Protein AF-A0A820H5B3-F1 (afdb_monomer)

Radius of gyration: 16.12 Å; Cα contacts (8 Å, |Δi|>4): 138; chains: 1; bounding box: 35×37×50 Å

InterPro domains:
  IPR0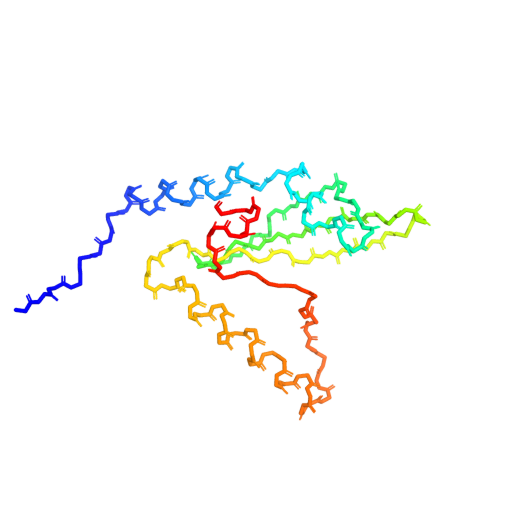11009 Protein kinase-like domain superfamily [SSF56112] (23-109)

pLDDT: mean 85.52, std 11.24, range [44.84, 97.25]

Structure (mmCIF, N/CA/C/O backbone):
data_AF-A0A820H5B3-F1
#
_entry.id   AF-A0A820H5B3-F1
#
loop_
_atom_site.group_PDB
_atom_site.id
_atom_site.type_symbol
_atom_site.label_atom_id
_atom_site.label_alt_id
_atom_site.label_comp_id
_atom_site.label_asym_id
_atom_site.label_entity_id
_atom_site.label_seq_id
_atom_site.pdbx_PDB_ins_code
_atom_site.Cartn_x
_atom_site.Cartn_y
_atom_site.Cartn_z
_atom_site.occupancy
_atom_site.B_iso_or_equiv
_atom_site.auth_seq_id
_atom_site.auth_comp_id
_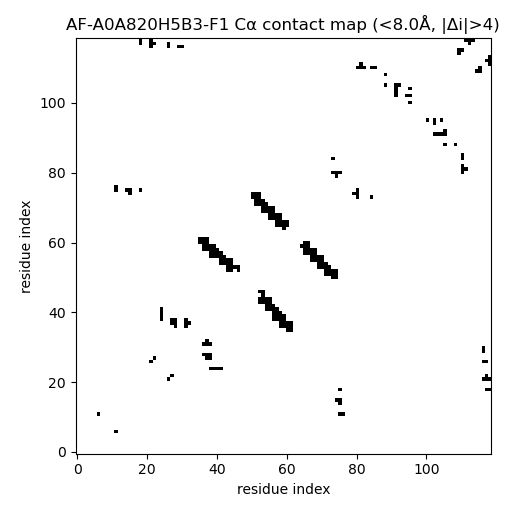atom_site.auth_asym_id
_atom_site.auth_atom_id
_atom_site.pdbx_PDB_model_num
ATOM 1 N N . MET A 1 1 ? 16.279 -9.132 -33.191 1.00 44.84 1 MET A N 1
ATOM 2 C CA . MET A 1 1 ? 16.024 -9.426 -31.763 1.00 44.84 1 MET A CA 1
ATOM 3 C C . MET A 1 1 ? 15.871 -8.104 -31.037 1.00 44.84 1 MET A C 1
ATOM 5 O O . MET A 1 1 ? 16.816 -7.328 -31.048 1.00 44.84 1 MET A O 1
ATOM 9 N N . ASN A 1 2 ? 14.706 -7.823 -30.452 1.00 50.19 2 ASN A N 1
ATOM 10 C CA . ASN A 1 2 ? 14.556 -6.671 -29.562 1.00 50.19 2 ASN A CA 1
ATOM 11 C C . ASN A 1 2 ? 15.118 -7.063 -28.198 1.00 50.19 2 ASN A C 1
ATOM 13 O O . ASN A 1 2 ? 14.480 -7.806 -27.455 1.00 50.19 2 ASN A O 1
ATOM 17 N N . PHE A 1 3 ? 16.331 -6.609 -27.892 1.00 58.94 3 PHE A N 1
ATOM 18 C CA . PHE A 1 3 ? 16.868 -6.757 -26.549 1.00 58.94 3 PHE A CA 1
ATOM 19 C C . PHE A 1 3 ? 16.032 -5.909 -25.588 1.00 58.94 3 PHE A C 1
ATOM 21 O O . PHE A 1 3 ? 15.767 -4.731 -25.825 1.00 58.94 3 PHE A O 1
ATOM 28 N N . ILE A 1 4 ? 15.598 -6.546 -24.505 1.00 63.31 4 ILE A N 1
ATOM 29 C CA . ILE A 1 4 ? 14.963 -5.924 -23.346 1.00 63.31 4 ILE A CA 1
ATOM 30 C C . ILE A 1 4 ? 15.934 -4.864 -22.814 1.00 63.31 4 ILE A C 1
ATOM 32 O O . ILE A 1 4 ? 16.919 -5.171 -22.150 1.00 63.31 4 ILE A O 1
ATOM 36 N N . GLN A 1 5 ? 15.688 -3.599 -23.157 1.00 68.81 5 GLN A N 1
ATOM 37 C CA . GLN A 1 5 ? 16.505 -2.491 -22.675 1.00 68.81 5 GLN A CA 1
ATOM 38 C C . GLN A 1 5 ? 16.202 -2.298 -21.185 1.00 68.81 5 GLN A C 1
ATOM 40 O O . GLN A 1 5 ? 15.056 -2.051 -20.801 1.00 68.81 5 GLN A O 1
ATOM 45 N N . HIS A 1 6 ? 17.189 -2.502 -20.320 1.00 72.38 6 HIS A N 1
ATOM 46 C CA . HIS A 1 6 ? 17.016 -2.263 -18.891 1.00 72.38 6 HIS A CA 1
ATOM 47 C C . HIS A 1 6 ? 17.157 -0.764 -18.604 1.00 72.38 6 HIS A C 1
ATOM 49 O O . HIS A 1 6 ? 18.064 -0.144 -19.159 1.00 72.38 6 HIS A O 1
ATOM 55 N N . PRO A 1 7 ? 16.281 -0.174 -17.766 1.00 74.12 7 PRO A N 1
ATOM 56 C CA . PRO A 1 7 ? 16.437 1.219 -17.371 1.00 74.12 7 PRO A CA 1
ATOM 57 C C . PRO A 1 7 ? 17.769 1.396 -16.642 1.00 74.12 7 PRO A C 1
ATOM 59 O O . PRO A 1 7 ? 18.184 0.530 -15.860 1.00 74.12 7 PRO A O 1
ATOM 62 N N . SER A 1 8 ? 18.429 2.521 -16.884 1.00 82.56 8 SER A N 1
ATOM 63 C CA . SER A 1 8 ? 19.641 2.904 -16.169 1.00 82.56 8 SER A CA 1
ATOM 64 C C . SER A 1 8 ? 19.378 3.012 -14.665 1.00 82.56 8 SER A C 1
ATOM 66 O O . SER A 1 8 ? 18.252 3.226 -14.210 1.00 82.56 8 SER A O 1
ATOM 68 N N . TYR A 1 9 ? 20.436 2.891 -13.862 1.00 80.69 9 TYR A N 1
ATOM 69 C CA . TYR A 1 9 ? 20.327 3.065 -12.412 1.00 80.69 9 TYR A CA 1
ATOM 70 C C . TYR A 1 9 ? 19.761 4.445 -12.033 1.00 80.69 9 TYR A C 1
ATOM 72 O O . TYR A 1 9 ? 18.943 4.549 -11.122 1.00 80.69 9 TYR A O 1
ATOM 80 N N . SER A 1 10 ? 20.149 5.498 -12.757 1.00 83.12 10 SER A N 1
ATOM 81 C CA . SER A 1 10 ? 19.644 6.860 -12.555 1.00 83.12 10 SER A CA 1
ATOM 82 C C . SER A 1 10 ? 18.139 6.971 -12.782 1.00 83.12 10 SER A C 1
ATOM 84 O O . SER A 1 10 ? 17.452 7.548 -11.941 1.00 83.12 10 SER A O 1
ATOM 86 N N . GLU A 1 11 ? 17.621 6.377 -13.860 1.00 81.38 11 GLU A N 1
ATOM 87 C CA . GLU A 1 11 ? 16.180 6.363 -14.152 1.00 81.38 11 GLU A CA 1
ATOM 88 C C . GLU A 1 11 ? 1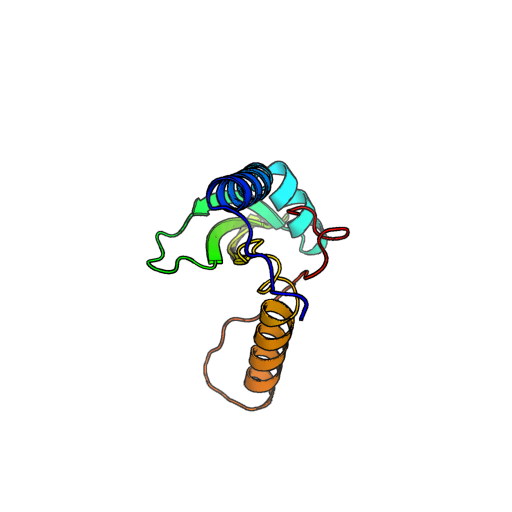5.415 5.610 -13.059 1.00 81.38 11 GLU A C 1
ATOM 90 O O . GLU A 1 11 ? 14.451 6.129 -12.502 1.00 81.38 11 GLU A O 1
ATOM 95 N N . GLN A 1 12 ? 15.914 4.439 -12.644 1.00 80.12 12 GLN A N 1
ATOM 96 C CA . GLN A 1 12 ? 15.302 3.674 -11.553 1.00 80.12 12 GLN A CA 1
ATOM 97 C C . GLN A 1 12 ? 15.263 4.468 -10.238 1.00 80.12 12 GLN A C 1
ATOM 99 O O . GLN A 1 12 ? 14.268 4.429 -9.512 1.00 80.12 12 GLN A O 1
ATOM 104 N N . MET A 1 13 ? 16.332 5.200 -9.911 1.00 83.69 13 MET A N 1
ATOM 105 C CA . MET A 1 13 ? 16.372 6.038 -8.709 1.00 83.69 13 MET A CA 1
ATOM 106 C C . MET A 1 13 ? 15.423 7.233 -8.799 1.00 83.69 13 MET A C 1
ATOM 108 O O . MET A 1 13 ? 14.849 7.623 -7.780 1.00 83.69 13 MET A O 1
ATOM 112 N N . GLN A 1 14 ? 15.246 7.816 -9.984 1.00 85.31 14 GLN A N 1
ATOM 113 C CA . GLN A 1 14 ? 14.297 8.904 -10.203 1.00 85.31 14 GLN A CA 1
ATOM 114 C C . GLN A 1 14 ? 12.854 8.428 -10.011 1.00 85.31 14 GLN A C 1
ATOM 116 O O . GLN A 1 14 ? 12.104 9.075 -9.279 1.00 85.31 14 GLN A O 1
ATOM 121 N N . ASP 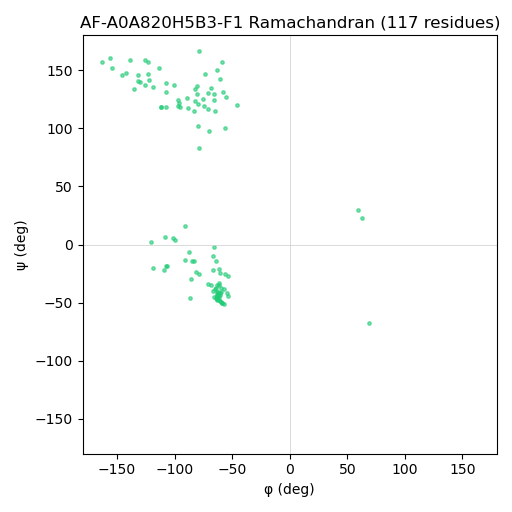A 1 15 ? 12.497 7.269 -10.565 1.00 82.31 15 ASP A N 1
ATOM 122 C CA . ASP A 1 15 ? 11.166 6.678 -10.394 1.00 82.31 15 ASP A CA 1
ATOM 123 C C . ASP A 1 15 ? 10.878 6.355 -8.923 1.00 82.31 15 ASP A C 1
ATOM 125 O O . ASP A 1 15 ? 9.804 6.660 -8.399 1.00 82.31 15 ASP A O 1
ATOM 129 N N . ILE A 1 16 ? 11.863 5.789 -8.217 1.00 84.88 16 ILE A N 1
ATOM 130 C CA . ILE A 1 16 ? 11.753 5.514 -6.781 1.00 84.88 16 ILE A CA 1
ATOM 131 C C . ILE A 1 16 ? 11.544 6.811 -5.996 1.00 84.88 16 ILE A C 1
ATOM 133 O O . ILE A 1 16 ? 10.647 6.873 -5.157 1.00 84.88 16 ILE A O 1
ATOM 137 N N . LYS A 1 17 ? 12.338 7.855 -6.260 1.00 86.88 17 LYS A N 1
ATOM 138 C CA . LYS A 1 17 ? 12.179 9.157 -5.593 1.00 86.88 17 LYS A CA 1
ATOM 139 C C . LYS A 1 17 ? 10.810 9.770 -5.876 1.00 86.88 17 LYS A C 1
ATOM 141 O O . LYS A 1 17 ? 10.191 10.284 -4.949 1.00 86.88 17 LYS A O 1
ATOM 146 N N . SER A 1 18 ? 10.331 9.680 -7.116 1.00 86.25 18 SER A N 1
ATOM 147 C CA . SER A 1 18 ? 9.012 10.179 -7.507 1.00 86.25 18 SER A CA 1
ATOM 148 C C . SER A 1 18 ? 7.905 9.507 -6.694 1.00 86.25 18 SER A C 1
ATOM 150 O O . SER A 1 18 ? 7.118 10.198 -6.050 1.00 86.25 18 SER A O 1
ATOM 152 N N . ILE A 1 19 ? 7.903 8.176 -6.604 1.00 85.75 19 ILE A N 1
ATOM 153 C CA . ILE A 1 19 ? 6.915 7.443 -5.799 1.00 85.75 19 ILE A CA 1
ATOM 154 C C . ILE A 1 19 ? 7.028 7.787 -4.316 1.00 85.75 19 ILE A C 1
ATOM 156 O O . ILE A 1 19 ? 6.026 8.092 -3.675 1.00 85.75 19 ILE A O 1
ATOM 160 N N . LEU A 1 20 ? 8.241 7.775 -3.758 1.00 87.81 20 LEU A N 1
ATOM 161 C CA . LEU A 1 20 ? 8.444 8.075 -2.341 1.00 87.81 20 LEU A CA 1
ATOM 162 C C . LEU A 1 20 ? 8.003 9.501 -1.987 1.00 87.81 20 LEU A C 1
ATOM 164 O O . LEU A 1 20 ? 7.474 9.707 -0.900 1.00 87.81 20 LEU A O 1
ATOM 168 N N . SER A 1 21 ? 8.145 10.460 -2.908 1.00 90.38 21 SER A N 1
ATOM 169 C CA . SER A 1 21 ? 7.666 11.833 -2.705 1.00 90.38 21 SER A CA 1
ATOM 170 C C . SER A 1 21 ? 6.140 11.950 -2.629 1.00 90.38 21 SER A C 1
ATOM 172 O O . SER A 1 21 ? 5.636 12.901 -2.038 1.00 90.38 21 SER A O 1
ATOM 174 N N . LYS A 1 22 ? 5.398 10.975 -3.175 1.00 90.69 22 LYS A N 1
ATOM 175 C CA . LYS A 1 22 ? 3.929 10.920 -3.103 1.00 90.69 22 LYS A CA 1
ATOM 176 C C . LYS A 1 22 ? 3.420 10.305 -1.800 1.00 90.69 22 LYS A C 1
ATOM 178 O O . LYS A 1 22 ? 2.237 10.455 -1.497 1.00 90.69 22 LYS A O 1
ATOM 183 N N . ILE A 1 23 ? 4.282 9.644 -1.021 1.00 92.38 23 ILE A N 1
ATOM 184 C CA . ILE A 1 23 ? 3.935 9.097 0.295 1.00 92.38 23 ILE A CA 1
ATOM 185 C C . ILE A 1 23 ? 3.940 10.239 1.314 1.00 92.38 23 ILE A C 1
ATOM 187 O O . ILE A 1 23 ? 4.931 10.474 2.004 1.00 92.38 23 ILE A O 1
ATOM 191 N N . THR A 1 24 ? 2.826 10.966 1.376 1.00 94.94 24 THR A N 1
ATOM 192 C CA . THR A 1 24 ? 2.578 12.082 2.298 1.00 94.94 24 THR A CA 1
ATOM 193 C C . THR A 1 24 ? 1.321 11.812 3.120 1.00 94.94 24 THR A C 1
ATOM 195 O O . THR A 1 24 ? 0.442 11.075 2.676 1.00 94.94 24 THR A O 1
ATOM 198 N N . ILE A 1 25 ? 1.188 12.438 4.297 1.00 95.38 25 ILE A N 1
ATOM 199 C CA . ILE A 1 25 ? -0.024 12.311 5.132 1.00 95.38 25 ILE A CA 1
ATOM 200 C C . ILE A 1 25 ? -1.286 12.667 4.333 1.00 95.38 25 ILE A C 1
ATOM 202 O O . ILE A 1 25 ? -2.283 11.958 4.415 1.00 95.38 25 ILE A O 1
ATOM 206 N N . GLU A 1 26 ? -1.232 13.719 3.513 1.00 95.00 26 GLU A N 1
ATOM 207 C CA . GLU A 1 26 ? -2.356 14.143 2.673 1.00 95.00 26 GLU A CA 1
ATOM 208 C C . GLU A 1 26 ? -2.813 13.034 1.712 1.00 95.00 26 GLU A C 1
ATOM 210 O O . GLU A 1 26 ? -3.995 12.694 1.662 1.00 95.00 26 GLU A O 1
ATOM 215 N N . ASN A 1 27 ? -1.883 12.426 0.974 1.00 94.44 27 ASN A N 1
ATOM 216 C CA . ASN A 1 27 ? -2.212 11.366 0.021 1.00 94.44 27 ASN A CA 1
ATOM 217 C C . ASN A 1 27 ? -2.619 10.060 0.716 1.00 94.44 27 ASN A C 1
ATOM 219 O O . ASN A 1 27 ? -3.493 9.346 0.224 1.00 94.44 27 ASN A O 1
AT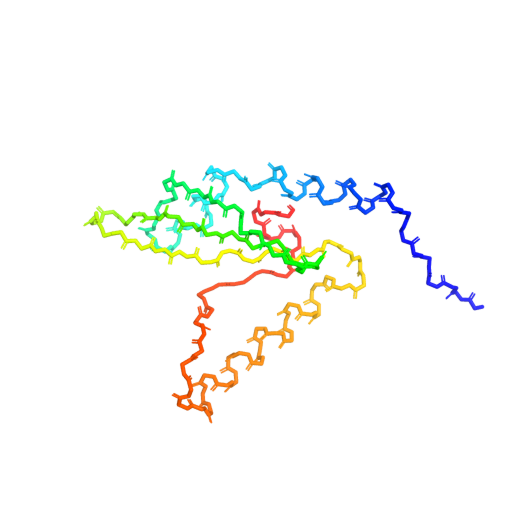OM 223 N N . LEU A 1 28 ? -2.031 9.759 1.877 1.00 95.12 28 LEU A N 1
ATOM 224 C CA . LEU A 1 28 ? -2.438 8.625 2.708 1.00 95.12 28 LEU A CA 1
ATOM 225 C C . LEU A 1 28 ? -3.862 8.809 3.250 1.00 95.12 28 LEU A C 1
ATOM 227 O O . LEU A 1 28 ? -4.634 7.856 3.250 1.00 95.12 28 LEU A O 1
ATOM 231 N N . ASN A 1 29 ? -4.249 10.028 3.632 1.00 94.44 29 ASN A N 1
ATOM 232 C CA . ASN A 1 29 ? -5.621 10.332 4.043 1.00 94.44 29 ASN A CA 1
ATOM 233 C C . ASN A 1 29 ? -6.621 10.119 2.904 1.00 94.44 29 ASN A C 1
ATOM 235 O O . ASN A 1 29 ? -7.646 9.483 3.126 1.00 94.44 29 ASN A O 1
ATOM 239 N N . LYS A 1 30 ? -6.301 10.546 1.675 1.00 92.88 30 LYS A N 1
ATOM 240 C CA . LYS A 1 30 ? -7.147 10.272 0.496 1.00 92.88 30 LYS A CA 1
ATOM 241 C C . LYS A 1 30 ? -7.330 8.769 0.252 1.00 92.88 30 LYS A C 1
ATOM 243 O O . LYS A 1 30 ? -8.409 8.325 -0.121 1.00 92.88 30 LYS A O 1
ATOM 248 N N . LEU A 1 31 ? -6.290 7.960 0.477 1.00 90.75 31 LEU A N 1
ATOM 249 C CA . LEU A 1 31 ? -6.399 6.500 0.364 1.00 90.75 31 LEU A CA 1
ATOM 250 C C . LEU A 1 31 ? -7.306 5.881 1.433 1.00 90.75 31 LEU A C 1
ATOM 252 O O . LEU A 1 31 ? -8.035 4.931 1.128 1.00 90.75 31 LEU A O 1
ATOM 256 N N . LEU A 1 32 ? -7.215 6.393 2.663 1.00 92.44 32 LEU A N 1
ATOM 257 C CA . LEU A 1 32 ? -7.897 5.875 3.850 1.00 92.44 32 LEU A CA 1
ATOM 258 C C . LEU A 1 32 ? -9.330 6.394 4.016 1.00 92.44 32 LEU A C 1
ATOM 260 O O . LEU A 1 32 ? -10.096 5.802 4.775 1.00 92.44 32 LEU A O 1
ATOM 264 N N . GLU A 1 33 ? -9.711 7.442 3.284 1.00 90.69 33 GLU A N 1
ATOM 265 C CA . GLU A 1 33 ? -11.021 8.094 3.378 1.00 90.69 33 GLU A CA 1
ATOM 266 C C . GLU A 1 33 ? -12.182 7.104 3.220 1.00 90.69 33 GLU A C 1
ATOM 268 O O . GLU A 1 33 ? -13.100 7.086 4.037 1.00 90.69 33 GLU A O 1
ATOM 273 N N . ARG A 1 34 ? -12.096 6.200 2.238 1.00 89.56 34 ARG A N 1
ATOM 274 C CA . ARG A 1 34 ? -13.113 5.160 1.988 1.00 89.56 34 ARG A CA 1
ATOM 275 C C . ARG A 1 34 ? -13.236 4.103 3.093 1.00 89.56 34 ARG A C 1
ATOM 277 O O . ARG A 1 34 ? -14.138 3.275 3.036 1.00 89.56 34 ARG A O 1
ATOM 284 N N . PHE A 1 35 ? -12.305 4.090 4.044 1.00 90.88 35 PHE A N 1
ATOM 285 C CA . PHE A 1 35 ? -12.297 3.191 5.196 1.00 90.88 35 PHE A CA 1
ATOM 286 C C . PHE A 1 35 ? -12.624 3.927 6.503 1.00 90.88 35 PHE A C 1
ATOM 288 O O . PHE A 1 35 ? -12.527 3.321 7.564 1.00 90.88 35 PHE A O 1
ATOM 295 N N . ASP A 1 36 ? -12.994 5.213 6.442 1.00 93.44 36 ASP A N 1
ATOM 296 C CA . ASP A 1 36 ? -13.271 6.067 7.606 1.00 93.44 36 ASP A CA 1
ATOM 297 C C . ASP A 1 36 ? -12.087 6.216 8.584 1.00 93.44 36 ASP A C 1
ATOM 299 O O . ASP A 1 36 ? -12.277 6.458 9.781 1.00 93.44 36 ASP A O 1
ATOM 303 N N . PHE A 1 37 ? -10.858 6.131 8.064 1.00 95.06 37 PHE A N 1
ATOM 304 C CA . PHE A 1 37 ? -9.624 6.346 8.821 1.00 95.06 37 PHE A CA 1
ATOM 305 C C . PHE A 1 37 ? -8.871 7.591 8.356 1.00 95.06 37 PHE A C 1
ATOM 307 O O . PHE A 1 37 ? -8.898 7.973 7.188 1.00 95.06 37 PHE A O 1
ATOM 314 N N . GLN A 1 38 ? -8.131 8.184 9.288 1.00 95.81 38 GLN A N 1
ATOM 315 C CA . GLN A 1 38 ? -7.147 9.226 9.027 1.00 95.81 38 GLN A CA 1
ATOM 316 C C . GLN A 1 38 ? -5.764 8.747 9.472 1.00 95.81 38 GLN A C 1
ATOM 318 O O . GLN A 1 38 ? -5.604 8.175 10.549 1.00 95.81 38 GLN A O 1
ATOM 323 N N . CYS A 1 39 ? -4.756 8.982 8.640 1.00 96.69 39 CYS A N 1
ATOM 324 C CA . CYS A 1 39 ? -3.352 8.771 8.950 1.00 96.69 39 CYS A CA 1
ATOM 325 C C . CYS A 1 39 ? -2.847 9.877 9.883 1.00 96.69 39 CYS A C 1
ATOM 327 O O . CYS A 1 39 ? -2.810 11.049 9.512 1.00 96.69 39 CYS A O 1
ATOM 329 N N . ILE A 1 40 ? -2.394 9.485 11.073 1.00 96.75 40 ILE A N 1
ATOM 330 C CA . ILE A 1 40 ? -1.760 10.382 12.047 1.00 96.75 40 ILE A CA 1
ATOM 331 C C . ILE A 1 40 ? -0.263 10.482 11.759 1.00 96.75 40 ILE A C 1
ATOM 333 O O . ILE A 1 40 ? 0.321 11.561 11.763 1.00 96.75 40 ILE A O 1
ATOM 337 N N . SER A 1 41 ? 0.377 9.336 11.529 1.00 97.06 41 SER A N 1
ATOM 338 C CA . SER A 1 41 ? 1.808 9.252 11.248 1.00 97.06 41 SER A CA 1
ATOM 339 C C . SER A 1 41 ? 2.125 7.984 10.469 1.00 97.06 41 SER A C 1
ATOM 341 O O . SER A 1 41 ? 1.343 7.032 10.461 1.00 97.06 41 SER A O 1
ATOM 343 N N . TYR A 1 42 ? 3.279 7.973 9.813 1.00 97.06 42 TYR A N 1
ATOM 344 C CA . TYR A 1 42 ? 3.773 6.804 9.107 1.00 97.06 42 TYR A CA 1
ATOM 345 C C . TYR A 1 42 ? 5.282 6.695 9.258 1.00 97.06 42 TYR A C 1
ATOM 347 O O . TYR A 1 42 ? 5.994 7.698 9.325 1.00 97.06 42 TYR A O 1
ATOM 355 N N . GLU A 1 43 ? 5.768 5.464 9.283 1.00 96.06 43 GLU A N 1
ATOM 356 C CA . GLU A 1 43 ? 7.192 5.165 9.322 1.00 96.06 43 GLU A CA 1
ATOM 357 C C . GLU A 1 43 ? 7.532 4.140 8.252 1.00 96.06 43 GLU A C 1
ATOM 359 O O . GLU A 1 43 ? 6.790 3.186 8.011 1.00 96.06 43 GLU A O 1
ATOM 364 N N . ARG A 1 44 ? 8.671 4.332 7.588 1.00 92.88 44 ARG A N 1
ATOM 365 C CA . ARG A 1 44 ? 9.193 3.324 6.672 1.00 92.88 44 ARG A CA 1
ATOM 366 C C . ARG A 1 44 ? 9.879 2.238 7.487 1.00 92.88 44 ARG A C 1
ATOM 368 O O . ARG A 1 44 ? 10.869 2.510 8.163 1.00 92.88 44 ARG A O 1
ATOM 375 N N . LEU A 1 45 ? 9.409 1.005 7.353 1.00 91.12 45 LEU A N 1
ATOM 376 C CA . LEU A 1 45 ? 10.054 -0.138 7.979 1.00 91.12 45 LEU A CA 1
ATOM 377 C C . LEU A 1 45 ? 11.380 -0.418 7.266 1.00 91.12 45 LEU A C 1
ATOM 379 O O . LEU A 1 45 ? 11.445 -0.490 6.032 1.00 91.12 45 LEU A O 1
ATOM 383 N N . GLN A 1 46 ? 12.457 -0.562 8.040 1.00 77.38 46 GLN A N 1
ATOM 384 C CA . GLN A 1 46 ? 13.750 -0.968 7.502 1.00 77.38 46 GLN A CA 1
ATOM 385 C C . GLN A 1 46 ? 13.674 -2.433 7.080 1.00 77.38 46 GLN A C 1
ATOM 387 O O . GLN A 1 46 ? 13.809 -3.349 7.885 1.00 77.38 46 GLN A O 1
ATOM 392 N N . THR A 1 47 ? 13.444 -2.659 5.791 1.00 69.38 47 THR A N 1
ATOM 393 C CA . THR A 1 47 ? 13.485 -3.997 5.209 1.00 69.38 47 THR A CA 1
ATOM 394 C C . THR A 1 47 ? 14.812 -4.210 4.494 1.00 69.38 47 THR A C 1
ATOM 396 O O . THR A 1 47 ? 15.236 -3.363 3.710 1.00 69.38 47 THR A O 1
ATOM 399 N N . SER A 1 48 ? 15.416 -5.388 4.656 1.00 67.31 48 SER A N 1
ATOM 400 C CA . SER A 1 48 ? 16.504 -5.856 3.779 1.00 67.31 48 SER A CA 1
ATOM 401 C C . SER A 1 48 ? 16.043 -6.057 2.323 1.00 67.31 48 SER A C 1
ATOM 403 O O . SER A 1 48 ? 16.858 -6.167 1.405 1.00 67.31 48 SER A O 1
ATOM 405 N N . GLY A 1 49 ? 14.725 -6.072 2.093 1.00 63.41 49 GLY A N 1
ATOM 406 C CA . GLY A 1 49 ? 14.110 -6.139 0.775 1.00 63.41 49 GLY A CA 1
ATOM 407 C C . GLY A 1 49 ? 14.374 -4.888 -0.067 1.00 63.41 49 GLY A C 1
ATOM 408 O O . GLY A 1 49 ? 14.022 -3.776 0.313 1.00 63.41 49 GLY A O 1
ATOM 409 N N . ARG A 1 50 ? 14.937 -5.084 -1.265 1.00 65.94 50 ARG A N 1
ATOM 410 C CA . ARG A 1 50 ? 15.213 -4.012 -2.246 1.00 65.94 50 ARG A CA 1
ATOM 411 C C . ARG A 1 50 ? 14.039 -3.699 -3.183 1.00 65.94 50 ARG A C 1
ATOM 413 O O . ARG A 1 50 ? 14.127 -2.786 -3.999 1.00 65.94 50 ARG A O 1
ATOM 420 N N . ILE A 1 51 ? 12.967 -4.495 -3.117 1.00 72.50 51 ILE A N 1
ATOM 421 C CA . ILE A 1 51 ? 11.929 -4.525 -4.161 1.00 72.50 51 ILE A CA 1
ATOM 422 C C . ILE A 1 51 ? 10.602 -3.906 -3.715 1.00 72.50 51 ILE A C 1
ATOM 424 O O . ILE A 1 51 ? 9.812 -3.500 -4.557 1.00 72.50 51 ILE A O 1
ATOM 428 N N . ASN A 1 52 ? 10.336 -3.815 -2.416 1.00 83.81 52 ASN A N 1
ATOM 429 C CA . ASN A 1 52 ? 9.120 -3.189 -1.912 1.00 83.81 52 ASN A CA 1
ATOM 430 C C . ASN A 1 52 ? 9.483 -2.209 -0.804 1.00 83.81 52 ASN A C 1
ATOM 432 O O . ASN A 1 52 ? 10.346 -2.498 0.023 1.00 83.81 52 ASN A O 1
ATOM 436 N N . PHE A 1 53 ? 8.802 -1.075 -0.787 1.00 87.44 53 PHE A N 1
ATOM 437 C CA . PHE A 1 53 ? 8.849 -0.114 0.299 1.00 87.44 53 PHE A CA 1
ATOM 438 C C . PHE A 1 53 ? 7.674 -0.406 1.222 1.00 87.44 53 PHE A C 1
ATOM 440 O O . PHE A 1 53 ? 6.524 -0.378 0.784 1.00 87.44 53 PHE A O 1
ATOM 447 N N . ILE A 1 54 ? 7.972 -0.748 2.472 1.00 92.00 54 ILE A N 1
ATOM 448 C CA . ILE A 1 54 ? 6.963 -1.095 3.469 1.00 92.00 54 ILE A CA 1
ATOM 449 C C . ILE A 1 54 ? 6.872 0.042 4.476 1.00 92.00 54 ILE A C 1
ATOM 451 O O . ILE A 1 54 ? 7.896 0.501 4.985 1.00 92.00 54 ILE A O 1
ATOM 455 N N . PHE A 1 55 ? 5.653 0.478 4.757 1.00 94.75 55 PHE A N 1
ATOM 456 C CA . PHE A 1 55 ? 5.360 1.521 5.723 1.00 94.75 55 PHE A CA 1
ATOM 457 C C . PHE A 1 55 ? 4.351 1.010 6.746 1.00 94.75 55 PHE A C 1
ATOM 459 O O . PHE A 1 55 ? 3.372 0.362 6.370 1.00 94.75 55 PHE A O 1
ATOM 466 N N . ASN A 1 56 ? 4.586 1.324 8.017 1.00 96.62 56 ASN A N 1
ATOM 467 C CA . ASN A 1 56 ? 3.564 1.225 9.049 1.00 96.62 56 ASN A CA 1
ATOM 468 C C . ASN A 1 56 ? 2.815 2.558 9.113 1.00 96.62 56 ASN A C 1
ATOM 470 O O . ASN A 1 56 ? 3.447 3.612 9.220 1.00 96.62 56 ASN A O 1
ATOM 474 N N . LEU A 1 57 ? 1.491 2.514 9.004 1.00 97.25 57 LEU A N 1
ATOM 475 C CA . LEU A 1 57 ? 0.607 3.669 9.093 1.00 97.25 57 LEU A CA 1
ATOM 476 C C . LEU A 1 57 ? -0.130 3.615 10.428 1.00 97.25 57 LEU A C 1
ATOM 478 O O . LEU A 1 57 ? -0.927 2.706 10.656 1.00 97.25 57 LEU A O 1
ATOM 482 N N . LYS A 1 58 ? 0.075 4.618 11.280 1.00 97.25 58 LYS A N 1
ATOM 483 C CA . LYS A 1 58 ? -0.712 4.798 12.503 1.00 97.25 58 LYS A CA 1
ATOM 484 C C . LYS A 1 58 ? -1.933 5.631 12.171 1.00 97.25 58 LYS A C 1
ATOM 486 O O . LYS A 1 58 ? -1.803 6.784 11.747 1.00 97.25 58 LYS A O 1
ATOM 491 N N . THR A 1 59 ? -3.111 5.049 12.353 1.00 96.88 59 THR A N 1
ATOM 492 C CA . THR A 1 59 ? -4.376 5.656 11.937 1.00 96.88 59 THR A CA 1
ATOM 493 C C . THR A 1 59 ? -5.380 5.741 13.074 1.00 96.88 59 THR A C 1
ATOM 495 O O . THR A 1 59 ? -5.288 5.022 14.072 1.00 96.88 59 THR A O 1
ATOM 498 N N . GLN A 1 60 ? -6.344 6.639 12.912 1.00 96.38 60 GLN A N 1
ATOM 499 C CA . GLN A 1 60 ? -7.453 6.831 13.832 1.00 96.38 60 GLN A CA 1
ATOM 500 C C . GLN A 1 60 ? -8.751 6.958 13.042 1.00 96.38 60 GLN A C 1
ATOM 502 O O . GLN A 1 60 ? -8.802 7.659 12.031 1.00 96.38 60 GLN A O 1
ATOM 507 N N . SER A 1 61 ? -9.790 6.252 13.483 1.00 94.38 61 SER A N 1
ATOM 508 C CA . SER A 1 61 ? -11.129 6.388 12.913 1.00 94.38 61 SER A CA 1
ATOM 509 C C . SER A 1 61 ? -11.840 7.634 13.446 1.00 94.38 61 SER A C 1
ATOM 511 O O . SER A 1 61 ? -11.468 8.196 14.478 1.00 94.38 61 SER A O 1
ATOM 513 N N . LYS A 1 62 ? -12.950 8.015 12.805 1.00 84.38 62 LYS A N 1
ATOM 514 C CA . LYS A 1 62 ? -13.847 9.080 13.302 1.00 84.38 62 LYS A CA 1
ATOM 515 C C . LYS A 1 62 ? -14.376 8.829 14.724 1.00 84.38 62 LYS A C 1
ATOM 517 O O . LYS A 1 62 ? -14.704 9.778 15.426 1.00 84.38 62 LYS A O 1
ATOM 522 N N . THR A 1 63 ? -14.447 7.569 15.157 1.00 87.75 63 THR A N 1
ATOM 523 C CA . THR A 1 63 ? -14.872 7.158 16.509 1.00 87.75 63 THR A CA 1
ATOM 524 C C . THR A 1 63 ? -13.706 7.049 17.496 1.00 87.75 63 THR A C 1
ATOM 526 O O . THR A 1 63 ? -13.843 6.419 18.542 1.00 87.75 63 THR A O 1
ATOM 529 N N . SER A 1 64 ? -12.549 7.630 17.167 1.00 82.56 64 SER A N 1
ATOM 530 C CA . SER A 1 64 ? -11.326 7.616 17.981 1.00 82.56 64 SER A CA 1
ATOM 531 C C . SER A 1 64 ? -10.725 6.228 18.218 1.00 82.56 64 SER A C 1
ATOM 533 O O . SER A 1 64 ? -9.967 6.035 19.168 1.00 82.56 64 SER A O 1
ATOM 535 N N . THR A 1 65 ? -11.017 5.255 17.355 1.00 88.81 65 THR A N 1
ATOM 536 C CA . THR A 1 65 ? -10.379 3.937 17.417 1.00 88.81 65 THR A CA 1
ATOM 537 C C . THR A 1 65 ? -9.020 3.999 16.733 1.00 88.81 65 THR A C 1
ATOM 539 O O . THR A 1 65 ? -8.934 4.364 15.562 1.00 88.81 65 THR A O 1
ATOM 542 N N . TYR A 1 66 ? -7.962 3.628 17.454 1.00 93.06 66 TYR A N 1
ATOM 543 C CA . TYR A 1 66 ? -6.619 3.527 16.890 1.00 93.06 66 TYR A CA 1
ATOM 544 C C . TYR A 1 66 ? -6.444 2.192 16.171 1.00 93.06 66 TYR A C 1
ATOM 546 O O . TYR A 1 66 ? -6.825 1.137 16.679 1.00 93.06 66 TYR A O 1
ATOM 554 N N . THR A 1 67 ? -5.886 2.231 14.968 1.00 94.50 67 THR A N 1
ATOM 555 C CA . THR A 1 67 ? -5.598 1.041 14.159 1.00 94.50 67 THR A CA 1
ATOM 556 C C . THR A 1 67 ? -4.325 1.274 13.360 1.00 94.50 67 THR A C 1
ATOM 558 O O . THR A 1 67 ? -4.040 2.395 12.935 1.00 94.50 67 THR A O 1
ATOM 561 N N . GLU A 1 68 ? -3.552 0.214 13.155 1.00 95.12 68 GLU A N 1
ATOM 562 C CA . GLU A 1 68 ? -2.353 0.252 12.325 1.00 95.12 68 GLU A CA 1
ATOM 563 C C . GLU A 1 68 ? -2.592 -0.488 11.009 1.00 95.12 68 GLU A C 1
ATOM 565 O O . GLU A 1 68 ? -3.211 -1.555 10.981 1.00 95.12 68 GLU A O 1
ATOM 570 N N . PHE A 1 69 ? -2.094 0.083 9.914 1.00 95.75 69 PHE A N 1
ATOM 571 C CA . PHE A 1 69 ? -2.138 -0.531 8.591 1.00 95.75 69 PHE A CA 1
ATOM 572 C C . PHE A 1 69 ? -0.737 -0.656 8.012 1.00 95.75 69 PHE A C 1
ATOM 574 O O . PHE A 1 69 ? 0.113 0.213 8.194 1.00 95.75 69 PHE A O 1
ATOM 581 N N . ILE A 1 70 ? -0.520 -1.713 7.232 1.00 95.25 70 ILE A N 1
ATOM 582 C CA . ILE A 1 70 ? 0.701 -1.866 6.448 1.00 95.25 70 ILE A CA 1
ATOM 583 C C . ILE A 1 70 ? 0.440 -1.387 5.027 1.00 95.25 70 ILE A C 1
ATOM 585 O O . ILE A 1 70 ? -0.371 -1.965 4.302 1.00 95.25 70 ILE A O 1
ATOM 589 N N . LEU A 1 71 ? 1.178 -0.362 4.610 1.00 94.00 71 LEU A N 1
ATOM 590 C CA . LEU A 1 71 ? 1.242 0.054 3.218 1.00 94.00 71 LEU A CA 1
ATOM 591 C C . LEU A 1 71 ? 2.472 -0.567 2.564 1.00 94.00 71 LEU A C 1
ATOM 593 O O . LEU A 1 71 ? 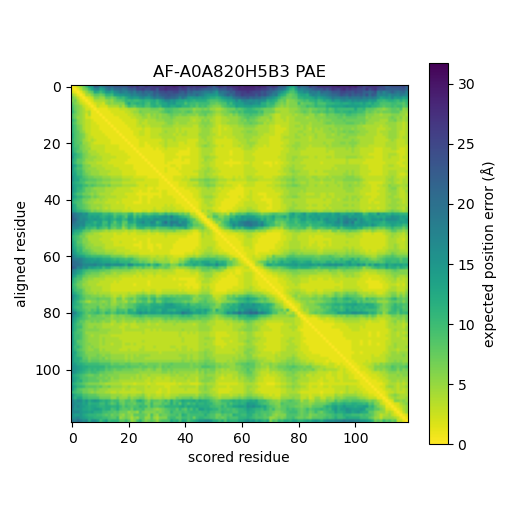3.611 -0.330 2.968 1.00 94.00 71 LEU A O 1
ATOM 597 N N . LYS A 1 72 ? 2.235 -1.331 1.502 1.00 91.88 72 LYS A N 1
ATOM 598 C CA . LYS A 1 72 ? 3.280 -1.906 0.663 1.00 91.88 72 LYS A CA 1
ATOM 599 C C . LYS A 1 72 ? 3.257 -1.250 -0.710 1.00 91.88 72 LYS A C 1
ATOM 601 O O . LYS A 1 72 ? 2.288 -1.383 -1.448 1.00 91.88 72 LYS A O 1
ATOM 606 N N . VAL A 1 73 ? 4.358 -0.595 -1.064 1.00 88.38 73 VAL A N 1
ATOM 607 C CA . VAL A 1 73 ? 4.546 0.051 -2.365 1.00 88.38 73 VAL A CA 1
ATOM 608 C C . VAL A 1 73 ? 5.612 -0.707 -3.143 1.00 88.38 73 VAL A C 1
ATOM 610 O O . VAL A 1 73 ? 6.756 -0.829 -2.701 1.00 88.38 73 VAL A O 1
ATOM 613 N N . SER A 1 74 ? 5.239 -1.255 -4.294 1.00 84.38 74 SER A N 1
ATOM 614 C CA . SER A 1 74 ? 6.170 -2.001 -5.140 1.00 84.38 74 SER A CA 1
ATOM 615 C C . SER A 1 74 ? 7.147 -1.077 -5.862 1.00 84.38 74 SER A C 1
ATOM 617 O O . SER A 1 74 ? 6.808 0.046 -6.233 1.00 84.38 74 SER A O 1
ATOM 619 N N . ASN A 1 75 ? 8.371 -1.561 -6.079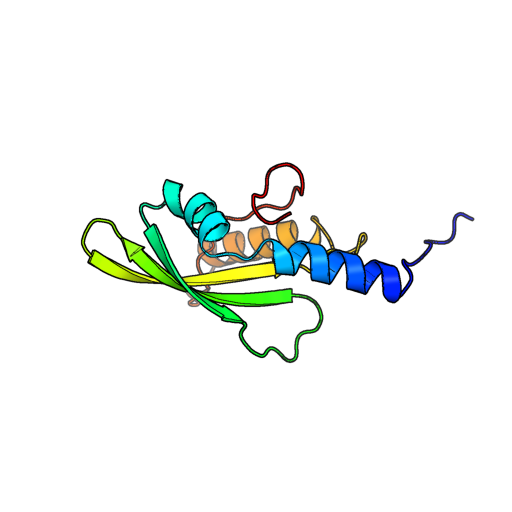 1.00 78.75 75 ASN A N 1
ATOM 620 C CA . ASN A 1 75 ? 9.365 -0.863 -6.886 1.00 78.75 75 ASN A CA 1
ATOM 621 C C . ASN A 1 75 ? 8.804 -0.627 -8.310 1.00 78.75 75 ASN A C 1
ATOM 623 O O . ASN A 1 75 ? 8.297 -1.576 -8.915 1.00 78.75 75 ASN A O 1
ATOM 627 N N . PRO A 1 76 ? 8.905 0.605 -8.850 1.00 73.31 76 PRO A N 1
ATOM 628 C CA . PRO A 1 76 ? 8.351 0.981 -10.155 1.00 73.31 76 PRO A CA 1
ATOM 629 C C . PRO A 1 76 ? 8.983 0.284 -11.360 1.00 73.31 76 PRO A C 1
ATOM 631 O O . PRO A 1 76 ? 8.546 0.525 -12.483 1.00 73.31 76 PRO A O 1
ATOM 634 N N . HIS A 1 77 ? 9.998 -0.560 -11.159 1.00 74.94 77 HIS A N 1
ATOM 635 C CA . HIS A 1 77 ? 10.703 -1.251 -12.228 1.00 74.94 77 HIS A CA 1
ATOM 636 C C . HIS A 1 77 ? 9.733 -1.870 -13.250 1.00 74.94 77 HIS A C 1
ATOM 638 O O . HIS A 1 77 ? 8.916 -2.733 -12.919 1.00 74.94 77 HIS A O 1
ATOM 644 N N . ARG A 1 78 ? 9.855 -1.439 -14.514 1.00 69.19 78 ARG A N 1
ATOM 645 C CA . ARG A 1 78 ? 8.865 -1.660 -15.588 1.00 69.19 78 ARG A CA 1
ATOM 646 C C . ARG A 1 78 ? 8.455 -3.115 -15.822 1.00 69.19 78 ARG A C 1
ATOM 648 O O . ARG A 1 78 ? 7.355 -3.377 -16.282 1.00 69.19 78 ARG A O 1
ATOM 655 N N . TYR A 1 79 ? 9.339 -4.057 -15.505 1.00 66.38 79 TYR A N 1
ATOM 656 C CA . TYR A 1 79 ? 9.101 -5.493 -15.685 1.00 66.38 79 TYR A CA 1
ATOM 657 C C . TYR A 1 79 ? 8.487 -6.176 -14.461 1.00 66.38 79 TYR A C 1
ATOM 659 O O . TYR A 1 79 ? 8.078 -7.330 -14.535 1.00 66.38 79 TYR A O 1
ATOM 667 N N . TRP A 1 80 ? 8.494 -5.504 -13.313 1.00 65.62 80 TRP A N 1
ATOM 668 C CA . TRP A 1 80 ? 7.996 -6.038 -12.044 1.00 65.62 80 TRP A CA 1
ATOM 669 C C . TRP A 1 80 ? 6.674 -5.411 -11.625 1.00 65.62 80 TRP A C 1
ATOM 671 O O . TRP A 1 80 ? 5.973 -5.980 -10.786 1.00 65.62 80 TRP A O 1
ATOM 681 N N . LYS A 1 81 ? 6.343 -4.252 -12.197 1.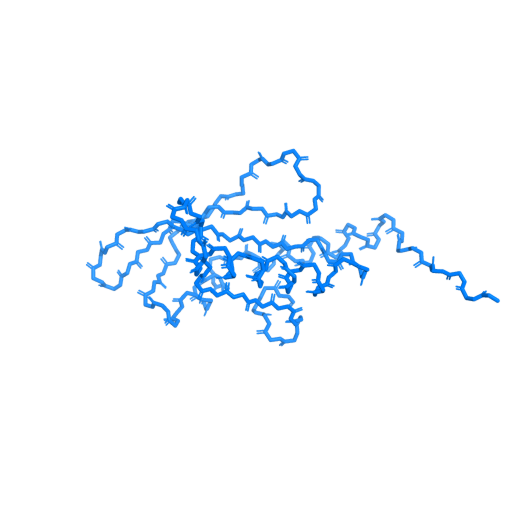00 67.38 81 LYS A N 1
ATOM 682 C CA . LYS A 1 81 ? 5.102 -3.544 -11.924 1.00 67.38 81 LYS A CA 1
ATOM 683 C C . LYS A 1 81 ? 3.895 -4.381 -12.374 1.00 67.38 81 LYS A C 1
ATOM 685 O O . LYS A 1 81 ? 3.969 -5.166 -13.316 1.00 67.38 81 LYS A O 1
ATOM 690 N N . GLU A 1 82 ? 2.779 -4.203 -11.678 1.00 76.06 82 GLU A N 1
ATOM 691 C CA . GLU A 1 82 ? 1.456 -4.771 -11.974 1.00 76.06 82 GLU A CA 1
ATOM 692 C C . GLU A 1 82 ? 1.315 -6.288 -11.796 1.00 76.06 82 GLU A C 1
ATOM 694 O O . GLU A 1 82 ? 0.595 -6.721 -10.897 1.00 76.06 82 GLU A O 1
ATOM 699 N N . LEU A 1 83 ? 1.980 -7.110 -12.617 1.00 79.88 83 LEU A N 1
ATOM 700 C CA . LEU A 1 83 ? 1.772 -8.567 -12.626 1.00 79.88 83 LEU A CA 1
ATOM 701 C C . LEU A 1 83 ? 2.161 -9.207 -11.296 1.00 79.88 83 LEU A C 1
ATOM 703 O O . LEU A 1 83 ? 1.441 -10.058 -10.779 1.00 79.88 83 LEU A O 1
ATOM 707 N N . ARG A 1 84 ? 3.274 -8.763 -10.705 1.00 83.38 84 ARG A N 1
ATOM 708 C CA . ARG A 1 84 ? 3.721 -9.279 -9.410 1.00 83.38 84 ARG A CA 1
ATOM 709 C C . ARG A 1 84 ? 2.723 -8.948 -8.305 1.00 83.38 84 ARG A C 1
ATOM 711 O O . ARG A 1 84 ? 2.381 -9.829 -7.525 1.00 83.38 84 ARG A O 1
ATOM 718 N N . THR A 1 85 ? 2.257 -7.701 -8.256 1.00 86.50 85 THR A N 1
ATOM 719 C CA . THR A 1 85 ? 1.280 -7.249 -7.260 1.00 86.50 85 THR A CA 1
ATOM 720 C C . THR A 1 85 ? -0.044 -7.994 -7.425 1.00 86.50 85 THR A C 1
ATOM 722 O O . THR A 1 85 ? -0.566 -8.495 -6.435 1.00 86.50 85 THR A O 1
ATOM 725 N N . LYS A 1 86 ? -0.546 -8.156 -8.660 1.00 89.06 86 LYS A N 1
ATOM 726 C CA . LYS A 1 86 ? -1.756 -8.953 -8.943 1.00 89.06 86 LYS A CA 1
ATOM 727 C C . LYS A 1 86 ? -1.610 -10.395 -8.457 1.00 89.06 86 LYS A C 1
ATOM 729 O O . LYS A 1 86 ? -2.455 -10.873 -7.707 1.00 89.06 86 LYS A O 1
ATOM 734 N N . ASN A 1 87 ? -0.522 -11.063 -8.841 1.00 89.69 87 ASN A N 1
ATOM 735 C CA . ASN A 1 87 ? -0.283 -12.457 -8.469 1.00 89.69 87 ASN A CA 1
ATOM 736 C C . ASN A 1 87 ? -0.169 -12.630 -6.951 1.00 89.69 87 ASN A C 1
ATOM 738 O O . ASN A 1 87 ? -0.718 -13.580 -6.397 1.00 89.69 87 ASN A O 1
ATOM 742 N N . GLU A 1 88 ? 0.516 -11.708 -6.271 1.00 90.81 88 GLU A N 1
ATOM 743 C CA . GLU A 1 88 ? 0.645 -11.734 -4.815 1.00 90.81 88 GLU A CA 1
ATOM 744 C C . GLU A 1 88 ? -0.715 -11.580 -4.121 1.00 90.81 88 GLU A C 1
ATOM 746 O O . GLU A 1 88 ? -1.049 -12.380 -3.248 1.00 90.81 88 GLU A O 1
ATO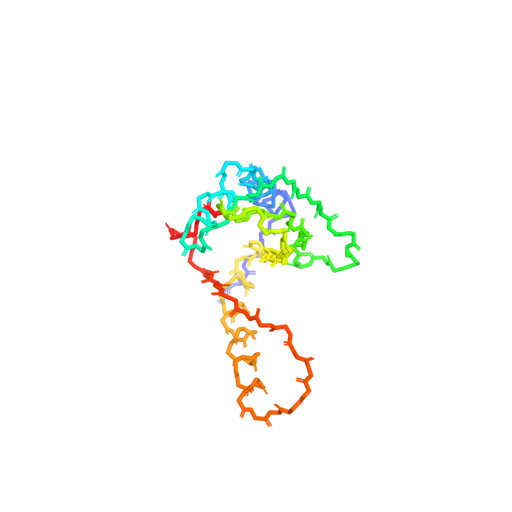M 751 N N . VAL A 1 89 ? -1.524 -10.607 -4.549 1.00 92.75 89 VAL A N 1
ATOM 752 C CA . VAL A 1 89 ? -2.861 -10.373 -3.989 1.00 92.75 89 VAL A CA 1
ATOM 753 C C . VAL A 1 89 ? -3.759 -11.592 -4.188 1.00 92.75 89 VAL A C 1
ATOM 755 O O . VAL A 1 89 ? -4.366 -12.058 -3.225 1.00 92.75 89 VAL A O 1
ATOM 758 N N . TYR A 1 90 ? -3.811 -12.147 -5.401 1.00 94.31 90 TYR A N 1
ATOM 759 C CA . TYR A 1 90 ? -4.638 -13.321 -5.696 1.00 94.31 90 TYR A CA 1
ATOM 760 C C . TYR A 1 90 ? -4.187 -14.558 -4.924 1.00 94.31 90 TYR A C 1
ATOM 762 O O . TYR A 1 90 ? -5.024 -15.311 -4.435 1.00 94.31 90 TYR A O 1
ATOM 770 N N . THR A 1 91 ? -2.877 -14.738 -4.743 1.00 95.12 91 THR A N 1
ATOM 771 C CA . THR A 1 91 ? -2.344 -15.836 -3.927 1.00 95.12 91 THR A CA 1
ATOM 772 C C . THR A 1 91 ? -2.780 -15.694 -2.472 1.00 95.12 91 THR A C 1
ATOM 774 O O . THR A 1 91 ? -3.253 -16.658 -1.876 1.00 95.12 91 THR A O 1
ATOM 777 N N . ILE A 1 92 ? -2.677 -14.493 -1.897 1.00 94.62 92 ILE A N 1
ATOM 778 C CA . ILE A 1 92 ? -3.106 -14.240 -0.515 1.00 94.62 92 ILE A CA 1
ATOM 779 C C . ILE A 1 92 ? -4.616 -14.460 -0.366 1.00 94.62 92 ILE A C 1
ATOM 781 O O . ILE A 1 92 ? -5.043 -15.127 0.574 1.00 94.62 92 ILE A O 1
ATOM 785 N N . GLN A 1 93 ? -5.424 -13.966 -1.306 1.00 93.88 93 GLN A N 1
ATOM 786 C CA . GLN A 1 93 ? -6.875 -14.174 -1.303 1.00 93.88 93 GLN A CA 1
ATOM 787 C C . GLN A 1 93 ? -7.249 -15.657 -1.386 1.00 93.88 93 GLN A C 1
ATOM 789 O O . GLN A 1 93 ? -8.108 -16.106 -0.629 1.00 93.88 93 GLN A O 1
ATOM 794 N N . TYR A 1 94 ? -6.574 -16.422 -2.247 1.00 95.12 94 TYR A N 1
ATOM 795 C CA . TYR A 1 94 ? -6.745 -17.870 -2.336 1.00 95.12 94 TYR A CA 1
ATOM 796 C C . TYR A 1 94 ? -6.401 -18.551 -1.003 1.00 95.12 94 TYR A C 1
ATOM 798 O O . TYR A 1 94 ? -7.197 -19.317 -0.466 1.00 95.12 94 TYR A O 1
ATOM 806 N N . LEU A 1 95 ? -5.249 -18.236 -0.406 1.00 95.50 95 LEU A N 1
ATOM 807 C CA . LEU A 1 95 ? -4.838 -18.856 0.856 1.00 95.50 95 LEU A CA 1
ATOM 808 C C . LEU A 1 95 ? -5.789 -18.533 2.019 1.00 95.50 95 LEU A C 1
ATOM 810 O O . LEU A 1 95 ? -6.027 -19.405 2.852 1.00 95.50 95 LEU A O 1
ATOM 814 N N . ILE A 1 96 ? -6.370 -17.330 2.063 1.00 93.81 96 ILE A N 1
ATOM 815 C CA . ILE A 1 96 ? -7.387 -16.960 3.064 1.00 93.81 96 ILE A CA 1
ATOM 816 C C . ILE A 1 96 ? -8.631 -17.859 2.958 1.00 93.81 96 ILE A C 1
ATOM 818 O O . ILE A 1 96 ? -9.243 -18.175 3.973 1.00 93.81 96 ILE A O 1
ATOM 822 N N . GLN A 1 97 ? -9.008 -18.284 1.749 1.00 93.56 97 GLN A N 1
ATOM 823 C CA . GLN A 1 97 ? -10.177 -19.143 1.519 1.00 93.56 97 GLN A CA 1
ATOM 824 C C . GLN A 1 97 ? -9.895 -20.628 1.783 1.00 93.56 97 GLN A C 1
ATOM 826 O O . GLN A 1 97 ? -10.822 -21.394 2.040 1.00 93.56 97 GLN A O 1
ATOM 831 N N . HIS A 1 98 ? -8.627 -21.040 1.707 1.00 96.19 98 HIS A N 1
ATOM 832 C CA . HIS A 1 98 ? -8.238 -22.452 1.669 1.00 96.19 98 HIS A CA 1
ATOM 833 C C . HIS A 1 98 ? -7.329 -22.895 2.818 1.00 96.19 98 HIS A C 1
ATOM 835 O O . HIS A 1 98 ? -6.903 -24.049 2.852 1.00 96.19 98 HIS A O 1
ATOM 841 N N . THR A 1 99 ? -7.014 -22.009 3.761 1.00 95.12 99 THR A N 1
ATOM 842 C CA . THR A 1 99 ? -6.164 -22.330 4.912 1.00 95.12 99 THR A CA 1
ATOM 843 C C . THR A 1 99 ? -6.718 -21.703 6.188 1.00 95.12 99 THR A C 1
ATOM 845 O O . THR A 1 99 ? -7.467 -20.733 6.149 1.00 95.12 99 THR A O 1
ATOM 848 N N . THR A 1 100 ? -6.328 -22.251 7.337 1.00 94.12 100 THR A N 1
ATOM 849 C CA . THR A 1 100 ? -6.598 -21.670 8.665 1.00 94.12 100 THR A CA 1
ATOM 850 C C . THR A 1 100 ? -5.389 -20.919 9.224 1.00 94.12 100 THR A C 1
ATOM 852 O O . THR A 1 100 ? -5.408 -20.458 10.365 1.00 94.12 100 THR A O 1
ATOM 855 N N . ILE A 1 101 ? -4.318 -20.813 8.433 1.00 93.12 101 ILE A N 1
ATOM 856 C CA . ILE A 1 101 ? -3.095 -20.124 8.827 1.00 93.12 101 ILE A CA 1
ATOM 857 C C . ILE A 1 101 ? -3.417 -18.627 8.928 1.00 93.12 101 ILE A C 1
ATOM 859 O O . ILE A 1 101 ? -4.064 -18.082 8.031 1.00 93.12 101 ILE A O 1
ATOM 863 N N . PRO A 1 102 ? -2.973 -17.934 9.989 1.00 91.62 102 PRO A N 1
ATOM 864 C CA . PRO A 1 102 ? -3.129 -16.491 10.072 1.00 91.62 102 PRO A CA 1
ATOM 865 C C . PRO A 1 102 ? -2.306 -15.817 8.969 1.00 91.62 102 PRO A C 1
ATOM 867 O O . PRO A 1 102 ? -1.077 -15.880 8.957 1.00 91.62 102 PRO A O 1
ATOM 870 N N . ILE A 1 103 ? -2.997 -15.168 8.034 1.00 92.94 103 ILE A N 1
ATOM 871 C CA . ILE A 1 103 ? -2.413 -14.470 6.885 1.00 92.94 103 ILE A CA 1
ATOM 872 C C . ILE A 1 103 ? -2.869 -13.006 6.927 1.00 92.94 103 ILE A C 1
ATOM 874 O O . ILE A 1 103 ? -4.026 -12.743 7.269 1.00 92.94 103 ILE A O 1
ATOM 878 N N . PRO A 1 104 ? -2.003 -12.035 6.574 1.00 90.62 104 PRO A N 1
ATOM 879 C CA . PRO A 1 104 ? -2.407 -10.640 6.483 1.00 90.62 104 PRO A CA 1
ATOM 880 C C . PRO A 1 104 ? -3.603 -10.451 5.545 1.00 90.62 104 PRO A C 1
ATOM 882 O O . PRO A 1 104 ? -3.573 -10.856 4.381 1.00 90.62 104 PRO A O 1
ATOM 885 N N . LYS A 1 105 ? -4.652 -9.792 6.041 1.00 91.19 105 LYS A N 1
ATOM 886 C CA . LYS A 1 105 ? -5.806 -9.422 5.224 1.00 91.19 105 LYS A CA 1
ATOM 887 C C . LYS A 1 105 ? -5.447 -8.232 4.339 1.00 91.19 105 LYS A C 1
ATOM 889 O O . LYS A 1 105 ? -5.064 -7.175 4.834 1.00 91.19 105 LYS A O 1
ATOM 894 N N . ILE A 1 106 ? -5.638 -8.386 3.035 1.00 92.88 106 ILE A N 1
ATOM 895 C CA . ILE A 1 106 ? -5.538 -7.279 2.082 1.00 92.88 106 ILE A CA 1
ATOM 896 C C . ILE A 1 106 ? -6.876 -6.547 2.078 1.00 92.88 106 ILE A C 1
ATOM 898 O O . ILE A 1 106 ? -7.898 -7.123 1.707 1.00 92.88 106 ILE A O 1
ATOM 902 N N . ILE A 1 107 ? -6.867 -5.291 2.518 1.00 91.06 107 ILE A N 1
ATOM 903 C CA . ILE A 1 107 ? -8.061 -4.435 2.530 1.00 91.06 107 ILE A CA 1
ATOM 904 C C . ILE A 1 107 ? -8.275 -3.719 1.196 1.00 91.06 107 ILE A C 1
ATOM 906 O O . ILE A 1 107 ? -9.411 -3.447 0.825 1.00 91.06 107 ILE A O 1
ATOM 910 N N . ASP A 1 108 ? -7.187 -3.432 0.483 1.00 90.88 108 ASP A N 1
ATOM 911 C CA . ASP A 1 108 ? -7.194 -2.756 -0.806 1.00 90.88 108 ASP A CA 1
ATOM 912 C C . ASP A 1 108 ? -5.861 -2.953 -1.525 1.00 90.88 108 ASP A C 1
ATOM 914 O O . ASP A 1 108 ? -4.832 -3.208 -0.891 1.00 90.88 108 ASP A O 1
ATOM 918 N N . TYR A 1 109 ? -5.876 -2.816 -2.847 1.00 91.12 109 TYR A N 1
ATOM 919 C CA . TYR A 1 109 ? -4.668 -2.765 -3.657 1.00 91.12 109 TYR A CA 1
ATOM 920 C C . TYR A 1 109 ? -4.929 -2.008 -4.960 1.00 91.12 109 TYR A C 1
ATOM 922 O O . TYR A 1 109 ? -6.030 -2.028 -5.504 1.00 91.12 109 TYR A O 1
ATOM 930 N N . SER A 1 110 ? -3.881 -1.392 -5.505 1.00 87.75 110 SER A N 1
ATOM 931 C CA . SER A 1 110 ? -3.885 -0.883 -6.873 1.00 87.75 110 SER A CA 1
ATOM 932 C C . SER A 1 110 ? -2.620 -1.321 -7.596 1.00 87.75 110 SER A C 1
ATOM 934 O O . SER A 1 110 ? -1.546 -1.477 -7.014 1.00 87.75 110 SER A O 1
ATOM 936 N N . VAL A 1 111 ? -2.789 -1.567 -8.885 1.00 84.12 111 VAL A N 1
ATOM 937 C CA . VAL A 1 111 ? -1.758 -2.014 -9.824 1.00 84.12 111 VAL A CA 1
ATOM 938 C C . VAL A 1 111 ? -1.554 -0.993 -10.936 1.00 84.12 111 VAL A C 1
ATOM 940 O O . VAL A 1 111 ? -0.501 -0.993 -11.558 1.00 84.12 111 VAL A O 1
ATOM 943 N N . ASP A 1 112 ? -2.529 -0.113 -11.166 1.00 77.38 112 ASP A N 1
ATOM 944 C CA . ASP A 1 112 ? -2.497 0.870 -12.239 1.00 77.38 112 ASP A CA 1
ATOM 945 C C . ASP A 1 112 ? -2.011 2.220 -11.706 1.00 77.38 112 ASP A C 1
ATOM 947 O O . ASP A 1 112 ? -2.589 2.803 -10.785 1.00 77.38 112 ASP A O 1
ATOM 951 N N . SER A 1 113 ? -0.954 2.741 -12.333 1.00 68.25 113 SER A N 1
ATOM 952 C CA . SER A 1 113 ? -0.415 4.055 -11.986 1.00 68.25 113 SER A CA 1
ATOM 953 C C . SER A 1 113 ? -1.392 5.210 -12.174 1.00 68.25 113 SER A C 1
ATOM 955 O O . SER A 1 113 ? -1.209 6.254 -11.558 1.00 68.25 113 SER A O 1
ATOM 957 N N . LYS A 1 114 ? -2.390 5.063 -13.047 1.00 65.12 114 LYS A N 1
ATOM 958 C CA . LYS A 1 114 ? -3.343 6.137 -13.350 1.00 65.12 114 LYS A CA 1
ATOM 959 C C . LYS A 1 114 ? -4.423 6.281 -12.284 1.00 65.12 114 LYS A C 1
ATOM 961 O O . LYS A 1 114 ? -5.003 7.352 -12.154 1.00 65.12 114 LYS A O 1
ATOM 966 N N . THR A 1 115 ? -4.708 5.208 -11.553 1.00 67.00 115 THR A N 1
ATOM 967 C CA . THR A 1 115 ? -5.795 5.158 -10.564 1.00 67.00 115 THR A CA 1
ATOM 968 C C . THR A 1 115 ? -5.290 5.177 -9.130 1.00 67.00 115 THR A C 1
ATOM 970 O O . THR A 1 115 ? -6.052 5.493 -8.219 1.00 67.00 115 THR A O 1
ATOM 973 N N . SER A 1 116 ? -4.014 4.861 -8.900 1.00 72.81 116 SER A N 1
ATOM 974 C CA . SER A 1 116 ? -3.437 4.963 -7.565 1.00 72.81 116 SER A CA 1
ATOM 975 C C . SER A 1 116 ? -3.044 6.408 -7.240 1.00 72.81 116 SER A C 1
ATOM 977 O O . SER A 1 116 ? -2.305 7.065 -7.967 1.00 72.81 116 SER A O 1
ATOM 979 N N . ILE A 1 117 ? -3.495 6.869 -6.074 1.00 75.50 117 ILE A N 1
ATOM 980 C CA . ILE A 1 117 ? -3.156 8.177 -5.491 1.00 75.50 117 ILE A CA 1
ATOM 981 C C . ILE A 1 117 ? -1.639 8.308 -5.228 1.00 75.50 117 ILE A C 1
ATOM 983 O O . ILE A 1 117 ? -1.113 9.414 -5.127 1.00 75.50 117 ILE A O 1
ATOM 987 N N . LEU A 1 118 ? -0.921 7.183 -5.132 1.00 72.56 118 LEU A N 1
ATOM 988 C CA . LEU A 1 118 ? 0.510 7.123 -4.808 1.00 72.56 118 LEU A CA 1
ATOM 989 C C . LEU A 1 118 ? 1.420 6.906 -6.023 1.00 72.56 118 LEU A C 1
ATOM 991 O O . LEU A 1 118 ? 2.624 6.698 -5.854 1.00 72.56 118 LEU A O 1
ATOM 995 N N . SER A 1 119 ? 0.869 6.912 -7.235 1.00 61.88 119 SER A N 1
ATOM 996 C CA . SER A 1 119 ? 1.589 6.576 -8.471 1.00 61.88 119 SER A CA 1
ATOM 997 C C . SER A 1 119 ? 1.626 7.704 -9.471 1.00 61.88 119 SER A C 1
ATOM 999 O O . SER A 1 119 ? 0.784 8.621 -9.408 1.00 61.88 119 SER A O 1
#

Sequence (119 aa):
MNFIQHPSYSEQMQDIKSILSKITIENLNKLLERFDFQCISYERLQTSGRINFIFNLKTQSKTSTYTEFILKVSNPHRYWKELRTKNEVYTIQYLIQHTTIPIPKIIDYSVDSKTSILS

Foldseek 3Di:
DPPPDFDDPVVLVVQVVLLVVLPDQVLVQVVCVVVQKGFPDKDFDDDPDPFKTWMWTFIAGPVRDTDIDIDIHTRVGPVCAQPVQVVVLVVQVVCVVVDPDDGDDDPDDDRDPVPRSSD

Mean predicted aligned error: 5.95 Å

Solvent-accessible surface area (backbone atoms only — not comparable to full-atom values): 7316 Å² total; per-residue (Å²): 134,87,74,84,80,74,80,52,72,68,56,53,52,49,51,48,50,55,39,56,70,38,72,40,61,70,46,48,25,65,69,29,48,90,72,53,31,37,54,78,47,72,47,75,54,92,60,95,57,91,54,52,51,41,28,46,34,42,29,33,31,89,85,70,49,76,48,77,46,80,48,77,44,70,46,72,52,83,89,53,45,38,61,55,58,51,52,51,52,52,51,51,54,50,46,63,77,74,46,90,70,94,66,89,81,81,90,76,86,78,64,52,57,90,78,32,81,53,84

Secondary structure (DSSP, 8-state):
----PPPPHHHHHHHHHHHHHH--HHHHHHHHGGGTEEEEEEEE---S-SSEEEEEEEEEETT--EEEEEEEEE---TTTTTHHHHHHHHHHHHHHHH--S-----------TTT-TT-

Nearest PDB structures (foldseek):
  1jkf-assembly1_A-2  TM=5.301E-01  e=4.012E-01  Saccharomyces cerevisiae
  3o61-assembly1_A  TM=4.014E-01  e=1.212E+00  Escherichia coli K-12
  5tik-assembly3_C  TM=5.586E-01  e=5.767E+00  Plasmodium falciparum 3D7
  6x0m-assembly1_P  TM=3.166E-01  e=2.321E+00  Homo sapiens

Organism: NCBI:txid433720